Protein AF-A0A135L5H3-F1 (afdb_monomer)

Foldseek 3Di:
DKKWKFFQVCLVVFWQPLFPCGSVQWDDDPRITIHDDDPSSVVVRCVRQCWDDDPFFTARPPPRDTRTGMDDDD

pLDDT: mean 95.91, std 2.96, range [77.19, 98.38]

Mean predicted aligned error: 2.41 Å

Secondary structure (DSSP, 8-state):
-EEEEEEGGGTTTS--TTSTTGGGGEEEETTEEEEEE-HHHHHHHHHHTTEEEETTEEEETTT--EEEEEEE--

Sequence (74 aa):
MFQVQINKEYINSLYFDKLNMGKNQFITQSDQYVGLLSNDEFESFMRENNLITYKEQLKLYESGEVVGNFYKKD

Structure (mmCIF, N/CA/C/O backbone):
data_AF-A0A135L5H3-F1
#
_entry.id   AF-A0A135L5H3-F1
#
loop_
_atom_site.group_PDB
_atom_site.id
_atom_site.type_symbol
_atom_site.label_atom_id
_atom_site.label_alt_id
_atom_site.label_comp_id
_atom_site.label_asym_id
_atom_site.label_entity_id
_atom_site.label_seq_id
_atom_site.pdbx_PDB_ins_code
_atom_site.Cartn_x
_atom_site.Cartn_y
_atom_site.Cartn_z
_atom_site.occupancy
_atom_site.B_iso_or_equiv
_atom_site.auth_seq_id
_atom_site.auth_comp_id
_atom_site.auth_asym_id
_atom_site.auth_atom_id
_atom_site.pdbx_PDB_model_num
ATOM 1 N N . MET A 1 1 ? 11.811 -0.242 10.536 1.00 94.00 1 MET A N 1
ATOM 2 C CA . MET A 1 1 ? 10.494 -0.845 10.226 1.00 94.00 1 MET A CA 1
ATOM 3 C C . MET A 1 1 ? 9.584 0.238 9.680 1.00 94.00 1 MET A C 1
ATOM 5 O O . MET A 1 1 ? 9.824 1.414 9.939 1.00 94.00 1 MET A O 1
ATOM 9 N N . PHE A 1 2 ? 8.543 -0.141 8.950 1.00 97.69 2 PHE A N 1
ATOM 10 C CA . PHE A 1 2 ? 7.558 0.777 8.395 1.00 97.69 2 PHE A CA 1
ATOM 11 C C . PHE A 1 2 ? 6.160 0.377 8.840 1.00 97.69 2 PHE A C 1
ATOM 13 O O . PHE A 1 2 ? 5.766 -0.776 8.707 1.00 97.69 2 PHE A O 1
ATOM 20 N N . GLN A 1 3 ? 5.394 1.339 9.343 1.00 97.75 3 GLN A N 1
ATOM 21 C CA . GLN A 1 3 ? 3.948 1.194 9.418 1.00 97.75 3 GLN A CA 1
ATOM 22 C C . GLN A 1 3 ? 3.375 1.583 8.064 1.00 97.75 3 GLN A C 1
ATOM 24 O O . GLN A 1 3 ? 3.525 2.728 7.647 1.00 97.75 3 GLN A O 1
ATOM 29 N N . VAL A 1 4 ? 2.712 0.644 7.406 1.00 97.88 4 VAL A N 1
ATOM 30 C CA . VAL A 1 4 ? 2.023 0.853 6.136 1.00 97.88 4 VAL A CA 1
ATOM 31 C C . VAL A 1 4 ? 0.527 0.910 6.395 1.00 97.88 4 VAL A C 1
ATOM 33 O O . VAL A 1 4 ? -0.016 0.088 7.132 1.00 97.88 4 VAL A O 1
ATOM 36 N N . GLN A 1 5 ? -0.132 1.894 5.797 1.00 98.00 5 GLN A N 1
ATOM 37 C CA . GLN A 1 5 ? -1.578 2.059 5.802 1.00 98.00 5 GLN A CA 1
ATOM 38 C C . GLN A 1 5 ? -2.070 1.986 4.364 1.00 98.00 5 GLN A C 1
ATOM 40 O O . GLN A 1 5 ? -1.606 2.758 3.535 1.00 98.00 5 GLN A O 1
ATOM 45 N N . ILE A 1 6 ? -2.996 1.082 4.065 1.00 97.94 6 ILE A N 1
ATOM 46 C CA . ILE A 1 6 ? -3.570 0.890 2.728 1.00 97.94 6 ILE A CA 1
ATOM 47 C C . ILE A 1 6 ? -5.048 1.264 2.790 1.00 97.94 6 ILE A C 1
ATOM 49 O O . ILE A 1 6 ? -5.771 0.771 3.659 1.00 97.94 6 ILE A O 1
ATOM 53 N N . ASN A 1 7 ? -5.515 2.112 1.876 1.00 97.25 7 ASN A N 1
ATOM 54 C CA . ASN A 1 7 ? -6.936 2.442 1.770 1.00 97.25 7 ASN A CA 1
ATOM 55 C C . ASN A 1 7 ? -7.724 1.194 1.348 1.00 97.25 7 ASN A C 1
ATOM 57 O O . ASN A 1 7 ? -7.286 0.430 0.482 1.00 97.25 7 ASN A O 1
ATOM 61 N N . LYS A 1 8 ? -8.894 0.971 1.957 1.00 95.19 8 LYS A N 1
ATOM 62 C CA . LYS A 1 8 ? -9.664 -0.275 1.789 1.00 95.19 8 LYS A CA 1
ATOM 63 C C . LYS A 1 8 ? -9.968 -0.645 0.335 1.00 95.19 8 LYS A C 1
ATOM 65 O O . LYS A 1 8 ? -10.024 -1.835 0.038 1.00 95.19 8 LYS A O 1
ATOM 70 N N . GLU A 1 9 ? -10.151 0.329 -0.559 1.00 95.38 9 GLU A N 1
ATOM 71 C CA . GLU A 1 9 ? -10.433 0.057 -1.973 1.00 95.38 9 GLU A CA 1
ATOM 72 C C . GLU A 1 9 ? -9.272 -0.638 -2.708 1.00 95.38 9 GLU A C 1
ATOM 74 O O . GLU A 1 9 ? -9.528 -1.394 -3.641 1.00 95.38 9 GLU A O 1
ATOM 79 N N . TYR A 1 10 ? -8.024 -0.472 -2.251 1.00 95.69 10 TYR A N 1
ATOM 80 C CA . TYR A 1 10 ? -6.838 -1.041 -2.905 1.00 95.69 10 TYR A CA 1
ATOM 81 C C . TYR A 1 10 ? -6.374 -2.364 -2.289 1.00 95.69 10 TYR A C 1
ATOM 83 O O . TYR A 1 10 ? -5.524 -3.048 -2.851 1.00 95.69 10 TYR A O 1
ATOM 91 N N . ILE A 1 11 ? -6.923 -2.791 -1.146 1.00 93.75 11 ILE A N 1
ATOM 92 C CA . ILE A 1 11 ? -6.406 -3.984 -0.450 1.00 93.75 11 ILE A CA 1
ATOM 93 C C . ILE A 1 11 ? -6.538 -5.277 -1.270 1.00 93.75 11 ILE A C 1
ATOM 95 O O . ILE A 1 11 ? -5.835 -6.250 -1.015 1.00 93.75 11 ILE A O 1
ATOM 99 N N . ASN A 1 12 ? -7.475 -5.324 -2.217 1.00 93.31 12 ASN A N 1
ATOM 100 C CA . ASN A 1 12 ? -7.690 -6.488 -3.077 1.00 93.31 12 ASN A CA 1
ATOM 101 C C . ASN A 1 12 ? -7.005 -6.355 -4.445 1.00 93.31 12 ASN A C 1
ATOM 103 O O . ASN A 1 12 ? -7.013 -7.318 -5.201 1.00 93.31 12 ASN A O 1
ATOM 107 N N . SER A 1 13 ? -6.437 -5.188 -4.767 1.00 94.44 13 SER A N 1
ATOM 108 C CA . SER A 1 13 ? -5.693 -4.952 -6.012 1.00 94.44 13 SER A CA 1
ATOM 109 C C . SER A 1 13 ? -4.178 -5.059 -5.834 1.00 94.44 13 SER A C 1
ATOM 111 O O . SER A 1 13 ? -3.449 -4.952 -6.814 1.00 94.44 13 SER A O 1
ATOM 113 N N . LEU A 1 14 ? -3.709 -5.222 -4.595 1.00 96.56 14 LEU A N 1
ATOM 114 C CA . LEU A 1 14 ? -2.296 -5.320 -4.253 1.00 96.56 14 LEU A CA 1
ATOM 115 C C . LEU A 1 14 ? -1.891 -6.783 -4.001 1.00 96.56 14 LEU A C 1
ATOM 117 O O . LEU A 1 14 ? -2.689 -7.599 -3.538 1.00 96.56 14 LEU A O 1
ATOM 121 N N . TYR A 1 15 ? -0.632 -7.091 -4.284 1.00 97.19 15 TYR A N 1
ATOM 122 C CA . TYR A 1 15 ? 0.042 -8.357 -4.036 1.00 97.19 15 TYR A CA 1
ATOM 123 C C . TYR A 1 15 ? 0.757 -8.321 -2.684 1.00 97.19 15 TYR A C 1
ATOM 125 O O . TYR A 1 15 ? 1.390 -7.327 -2.320 1.00 97.19 15 TYR A O 1
ATOM 133 N N . PHE A 1 16 ? 0.655 -9.418 -1.936 1.00 96.81 16 PHE A N 1
ATOM 134 C CA . PHE A 1 16 ? 1.221 -9.544 -0.588 1.00 96.81 16 PHE A CA 1
ATOM 135 C C . PHE A 1 16 ? 2.149 -10.760 -0.459 1.00 96.81 16 PHE A C 1
ATOM 137 O O . PHE A 1 16 ? 2.560 -11.095 0.648 1.00 96.81 16 PHE A O 1
ATOM 144 N N . ASP A 1 17 ? 2.481 -11.434 -1.562 1.00 94.69 17 ASP A N 1
ATOM 145 C CA . ASP A 1 17 ? 3.162 -12.735 -1.560 1.00 94.69 17 ASP A CA 1
ATOM 146 C C . ASP A 1 17 ? 4.598 -12.676 -1.011 1.00 94.69 17 ASP A C 1
ATOM 148 O O . ASP A 1 17 ? 5.135 -13.692 -0.566 1.00 94.69 17 ASP A O 1
ATOM 152 N N . LYS A 1 18 ? 5.225 -11.491 -0.999 1.00 92.50 18 LYS A N 1
ATOM 153 C CA . LYS A 1 18 ? 6.565 -11.269 -0.413 1.00 92.50 18 LYS A CA 1
ATOM 154 C C . LYS A 1 18 ? 6.561 -10.833 1.046 1.00 92.50 18 LYS A C 1
ATOM 156 O O . LYS A 1 18 ? 7.624 -10.522 1.578 1.00 92.50 18 LYS A O 1
ATOM 161 N N . LEU A 1 19 ? 5.402 -10.803 1.696 1.00 95.25 19 LEU A N 1
ATOM 162 C CA . LEU A 1 19 ? 5.304 -10.524 3.127 1.00 95.25 19 LEU A CA 1
ATOM 163 C C . LEU A 1 19 ? 5.264 -11.829 3.915 1.00 95.25 19 LEU A C 1
ATOM 165 O O . LEU A 1 19 ? 4.587 -12.772 3.505 1.00 95.25 19 LEU A O 1
ATOM 169 N N . ASN A 1 20 ? 5.912 -11.880 5.082 1.00 92.62 20 ASN A N 1
ATOM 170 C CA . ASN A 1 20 ? 6.010 -13.122 5.859 1.00 92.62 20 ASN A CA 1
ATOM 171 C C . ASN A 1 20 ? 4.642 -13.700 6.252 1.00 92.62 20 ASN A C 1
ATOM 173 O O . ASN A 1 20 ? 4.472 -14.917 6.295 1.00 92.62 20 ASN A O 1
ATOM 177 N N . MET A 1 21 ? 3.663 -12.836 6.534 1.00 94.19 21 MET A N 1
ATOM 178 C CA . MET A 1 21 ? 2.287 -13.241 6.852 1.00 94.19 21 MET A CA 1
ATOM 179 C C . MET A 1 21 ? 1.290 -12.879 5.743 1.00 94.19 21 MET A C 1
ATOM 181 O O . MET A 1 21 ? 0.074 -12.951 5.947 1.00 94.19 21 MET A O 1
ATOM 185 N N . GLY A 1 22 ? 1.780 -12.479 4.568 1.00 94.94 22 GLY A N 1
ATOM 186 C CA . GLY A 1 22 ? 0.940 -11.996 3.482 1.00 94.94 22 GLY A CA 1
ATOM 187 C C . GLY A 1 22 ? 0.016 -10.856 3.916 1.00 94.94 22 GLY A C 1
ATOM 188 O O . GLY A 1 22 ? 0.344 -10.025 4.767 1.00 94.94 22 GLY A O 1
ATOM 189 N N . LYS A 1 23 ? -1.205 -10.864 3.379 1.00 94.12 23 LYS A N 1
ATOM 190 C CA . LYS A 1 23 ? -2.263 -9.913 3.752 1.00 94.12 23 LYS A CA 1
ATOM 191 C C . LYS A 1 23 ? -2.637 -9.974 5.243 1.00 94.12 23 LYS A C 1
ATOM 193 O O . LYS A 1 23 ? -3.091 -8.970 5.784 1.00 94.12 23 LYS A O 1
ATOM 198 N N . ASN A 1 24 ? -2.405 -11.099 5.930 1.00 94.38 24 ASN A N 1
ATOM 199 C CA . ASN A 1 24 ? 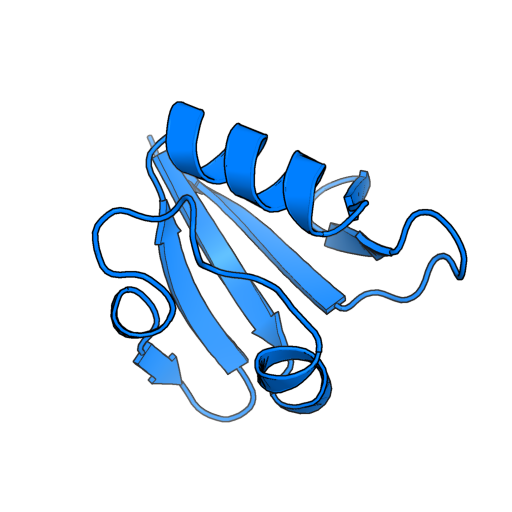-2.741 -11.255 7.354 1.00 94.38 24 ASN A CA 1
ATOM 200 C C . ASN A 1 24 ? -1.842 -10.421 8.285 1.00 94.38 24 ASN A C 1
ATOM 202 O O . ASN A 1 24 ? -2.146 -10.292 9.467 1.00 94.38 24 ASN A O 1
ATOM 206 N N . GLN A 1 25 ? -0.754 -9.837 7.769 1.00 95.12 25 GLN A N 1
ATOM 207 C CA . GLN A 1 25 ? 0.080 -8.871 8.496 1.00 95.12 25 GLN A CA 1
ATOM 208 C C . GLN A 1 25 ? -0.627 -7.524 8.718 1.00 95.12 25 GLN A C 1
ATOM 210 O O . GLN A 1 25 ? -0.159 -6.698 9.503 1.00 95.12 25 GLN A O 1
ATOM 215 N N . PHE A 1 26 ? -1.743 -7.296 8.020 1.00 96.44 26 PHE A N 1
ATOM 216 C CA . PHE A 1 26 ? -2.536 -6.082 8.110 1.00 96.44 26 PHE A CA 1
ATOM 217 C C . PHE A 1 26 ? -3.803 -6.311 8.926 1.00 96.44 26 PHE A C 1
ATOM 219 O O . PHE A 1 26 ? -4.561 -7.250 8.688 1.00 96.44 26 PHE A O 1
ATOM 226 N N . ILE A 1 27 ? -4.074 -5.384 9.839 1.00 96.31 27 ILE A N 1
ATOM 227 C CA . ILE A 1 27 ? -5.326 -5.315 10.590 1.00 96.31 27 ILE A CA 1
ATOM 228 C C . ILE A 1 27 ? -6.194 -4.180 10.054 1.00 96.31 27 ILE A C 1
ATOM 230 O O . ILE A 1 27 ? -5.697 -3.111 9.699 1.00 96.31 27 ILE A O 1
ATOM 234 N N . THR A 1 28 ? -7.504 -4.392 10.004 1.00 94.81 28 THR A N 1
ATOM 235 C CA . THR A 1 28 ? -8.447 -3.343 9.608 1.00 94.81 28 THR A CA 1
ATOM 236 C C . THR A 1 28 ? -8.607 -2.330 10.743 1.00 94.81 28 THR A C 1
ATOM 238 O O . THR A 1 28 ? -8.951 -2.696 11.865 1.00 94.81 28 THR A O 1
ATOM 241 N N . GLN A 1 29 ? -8.378 -1.051 10.449 1.00 92.62 29 GLN A N 1
ATOM 242 C CA . GLN A 1 29 ? -8.651 0.085 11.329 1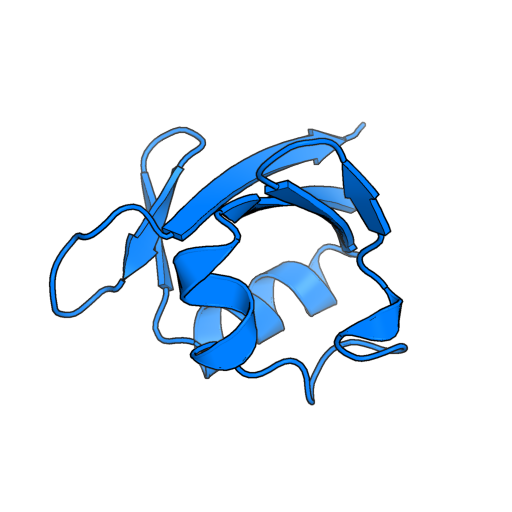.00 92.62 29 GLN A CA 1
ATOM 243 C C . GLN A 1 29 ? -9.490 1.113 10.565 1.00 92.62 29 GLN A C 1
ATOM 245 O O . GLN A 1 29 ? -8.984 1.825 9.698 1.00 92.62 29 GLN A O 1
ATOM 250 N N . SER A 1 30 ? -10.781 1.189 10.892 1.00 87.81 30 SER A N 1
ATOM 251 C CA . SER A 1 30 ? -11.753 2.053 10.210 1.00 87.81 30 SER A CA 1
ATOM 252 C C . SER A 1 30 ? -11.754 1.829 8.688 1.00 87.81 30 SER A C 1
ATOM 254 O O . SER A 1 30 ? -12.173 0.766 8.235 1.00 87.81 30 SER A O 1
ATOM 256 N N . ASP A 1 31 ? -11.267 2.792 7.900 1.00 90.81 31 ASP A N 1
ATOM 257 C CA . ASP A 1 31 ? -11.239 2.740 6.431 1.00 90.81 31 ASP A CA 1
ATOM 258 C C . ASP A 1 31 ? -9.879 2.322 5.846 1.00 90.81 31 ASP A C 1
ATOM 260 O O . ASP A 1 31 ? -9.667 2.389 4.631 1.00 90.81 31 ASP A O 1
ATOM 264 N N . GLN A 1 32 ? -8.950 1.875 6.692 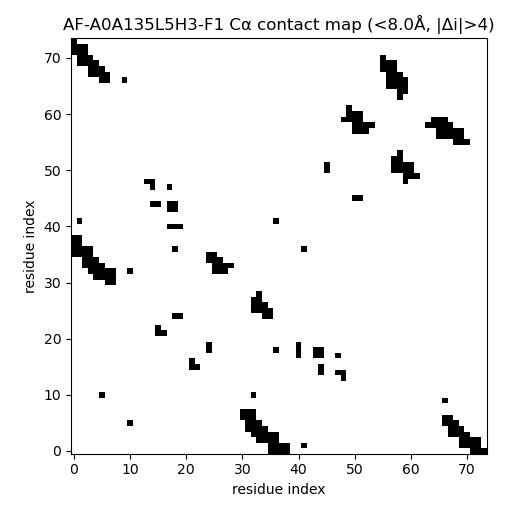1.00 94.94 32 GLN A N 1
ATOM 265 C CA . GLN A 1 32 ? -7.605 1.491 6.280 1.00 94.94 32 GLN A CA 1
ATOM 266 C C . GLN A 1 32 ? -7.203 0.118 6.814 1.00 94.94 32 GLN A C 1
ATOM 268 O O . GLN A 1 32 ? -7.693 -0.368 7.831 1.00 94.94 32 GLN A O 1
ATOM 273 N N . TYR A 1 33 ? -6.261 -0.500 6.119 1.00 97.44 33 TYR A N 1
ATOM 274 C CA . TYR A 1 33 ? -5.530 -1.675 6.564 1.00 97.44 33 TYR A CA 1
ATOM 275 C C . TYR A 1 33 ? -4.157 -1.232 7.036 1.00 97.44 33 TYR A C 1
ATOM 277 O O . TYR A 1 33 ? -3.413 -0.620 6.275 1.00 97.44 33 TYR A O 1
ATOM 285 N N . VAL A 1 34 ? -3.821 -1.537 8.284 1.00 97.44 34 VAL A N 1
ATOM 286 C CA . VAL A 1 34 ? -2.581 -1.098 8.923 1.00 97.44 34 VAL A CA 1
ATOM 287 C C . VAL A 1 34 ? -1.711 -2.311 9.209 1.00 97.44 34 VAL A C 1
ATOM 289 O O . VAL A 1 34 ? -2.149 -3.233 9.891 1.00 97.44 34 VAL A O 1
ATOM 292 N N . GLY A 1 35 ? -0.484 -2.306 8.697 1.00 96.56 35 GLY A N 1
ATOM 293 C CA . GLY A 1 35 ? 0.492 -3.377 8.884 1.00 96.56 35 GLY A CA 1
ATOM 294 C C . GLY A 1 35 ? 1.865 -2.824 9.245 1.00 96.56 35 GLY A C 1
ATOM 295 O O . GLY A 1 35 ? 2.203 -1.690 8.902 1.00 96.56 35 GLY A O 1
ATOM 296 N N . LEU A 1 36 ? 2.658 -3.620 9.958 1.00 97.12 36 LEU A N 1
ATOM 297 C CA . LEU A 1 36 ? 4.059 -3.320 10.251 1.00 97.12 36 LEU A CA 1
ATOM 298 C C . LEU A 1 36 ? 4.939 -4.206 9.383 1.00 97.12 36 LEU A C 1
ATOM 300 O O . LEU A 1 36 ? 4.877 -5.426 9.502 1.00 97.12 36 LEU A O 1
ATOM 304 N N . LEU A 1 37 ? 5.753 -3.586 8.535 1.00 97.25 37 LEU A N 1
ATOM 305 C CA . LEU A 1 37 ? 6.691 -4.262 7.651 1.00 97.25 37 LEU A CA 1
ATOM 306 C C . LEU A 1 37 ? 8.128 -4.006 8.114 1.00 97.25 37 LEU A C 1
ATOM 308 O O . LEU A 1 37 ? 8.491 -2.899 8.536 1.00 97.25 37 LEU A O 1
ATOM 312 N N . SER A 1 38 ? 8.976 -5.023 8.008 1.00 97.00 38 SER A N 1
ATOM 313 C CA . SER A 1 38 ? 10.426 -4.826 8.012 1.00 97.00 38 SER A CA 1
ATOM 314 C C . SER A 1 38 ? 10.863 -3.975 6.809 1.00 97.00 38 SER A C 1
ATOM 316 O O . SER A 1 38 ? 10.074 -3.686 5.908 1.00 97.00 38 SER A O 1
ATOM 318 N N . ASN A 1 39 ? 12.120 -3.525 6.797 1.00 96.38 39 ASN A N 1
ATOM 319 C CA . ASN A 1 39 ? 12.620 -2.732 5.670 1.00 96.38 39 ASN A CA 1
ATOM 320 C C . ASN A 1 39 ? 12.613 -3.560 4.369 1.00 96.38 39 ASN A C 1
ATOM 322 O O . ASN A 1 39 ? 12.142 -3.069 3.348 1.00 96.38 39 ASN A O 1
ATOM 326 N N . ASP A 1 40 ? 13.029 -4.828 4.435 1.00 97.12 40 ASP A N 1
ATOM 327 C CA . ASP A 1 40 ? 13.075 -5.729 3.275 1.00 97.12 40 ASP A CA 1
ATOM 328 C C . ASP A 1 40 ? 11.672 -6.071 2.750 1.00 97.12 40 ASP A C 1
ATOM 330 O O . ASP A 1 40 ? 11.439 -6.099 1.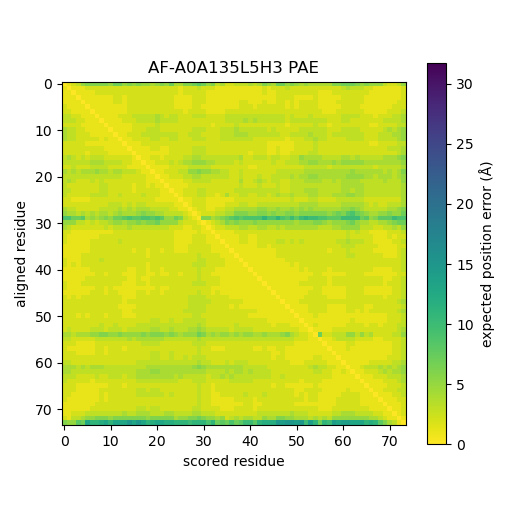538 1.00 97.12 40 ASP A O 1
ATOM 334 N N . GLU A 1 41 ? 10.710 -6.289 3.655 1.00 97.56 41 GLU A N 1
ATOM 335 C CA . GLU A 1 41 ? 9.301 -6.487 3.294 1.00 97.56 41 GLU A CA 1
ATOM 336 C C . GLU A 1 41 ? 8.708 -5.235 2.652 1.00 97.56 41 GLU A C 1
ATOM 338 O O . GLU A 1 41 ? 7.993 -5.346 1.661 1.00 97.56 41 GLU A O 1
ATOM 343 N N . PHE A 1 42 ? 9.021 -4.046 3.177 1.00 97.88 42 PHE A N 1
ATOM 344 C CA . PHE A 1 42 ? 8.565 -2.790 2.592 1.00 97.88 42 PHE A CA 1
ATOM 345 C C . PHE A 1 42 ? 9.103 -2.619 1.167 1.00 97.88 42 PHE A C 1
ATOM 347 O O . PHE A 1 42 ? 8.325 -2.383 0.248 1.00 97.88 42 PHE A O 1
ATOM 354 N N . GLU A 1 43 ? 10.405 -2.803 0.943 1.00 97.50 43 GLU A N 1
ATOM 355 C CA . GLU A 1 43 ? 10.992 -2.702 -0.400 1.00 97.50 43 GLU A CA 1
ATOM 356 C C . GLU A 1 43 ? 10.427 -3.746 -1.374 1.00 97.50 43 GLU A C 1
ATOM 358 O O . GLU A 1 43 ? 10.141 -3.428 -2.533 1.00 97.50 43 GLU A O 1
ATOM 363 N N . SER A 1 44 ? 10.229 -4.981 -0.905 1.00 97.69 44 SER A N 1
ATOM 364 C CA . SER A 1 44 ? 9.642 -6.055 -1.713 1.00 97.69 44 SER A CA 1
ATOM 365 C C . SER A 1 44 ? 8.187 -5.755 -2.071 1.00 97.69 44 SER A C 1
ATOM 367 O O . SER A 1 44 ? 7.805 -5.886 -3.232 1.00 97.69 44 SER A O 1
ATOM 369 N N . PHE A 1 45 ? 7.403 -5.271 -1.105 1.00 97.62 45 PHE A N 1
ATOM 370 C CA . PHE A 1 45 ? 6.013 -4.865 -1.298 1.00 97.62 45 PHE A CA 1
ATOM 371 C C . PHE A 1 45 ? 5.883 -3.740 -2.323 1.00 97.62 45 PHE A C 1
ATOM 373 O O . PHE A 1 45 ? 5.047 -3.816 -3.223 1.00 97.62 45 PHE A O 1
ATOM 380 N N . MET A 1 46 ? 6.739 -2.719 -2.219 1.00 97.88 46 MET A N 1
ATOM 381 C CA . MET A 1 46 ? 6.773 -1.606 -3.168 1.00 97.88 46 MET A CA 1
ATOM 382 C C . MET A 1 46 ? 7.076 -2.089 -4.587 1.00 97.88 46 MET A C 1
ATOM 384 O O . MET A 1 46 ? 6.419 -1.668 -5.538 1.00 97.88 46 MET A O 1
ATOM 388 N N . ARG A 1 47 ? 8.042 -3.003 -4.727 1.00 97.25 47 ARG A N 1
ATOM 389 C CA . ARG A 1 47 ? 8.454 -3.551 -6.023 1.00 97.25 47 ARG A CA 1
ATOM 390 C C . ARG A 1 47 ? 7.368 -4.404 -6.672 1.00 97.25 47 ARG A C 1
ATOM 392 O O . ARG A 1 47 ? 7.106 -4.222 -7.854 1.00 97.25 47 ARG A O 1
ATOM 399 N N . GLU A 1 48 ? 6.749 -5.321 -5.929 1.00 97.00 48 GLU A N 1
ATOM 400 C CA . GLU A 1 48 ? 5.710 -6.204 -6.483 1.00 97.00 48 GLU A CA 1
ATOM 401 C C . GLU A 1 48 ? 4.467 -5.447 -6.936 1.00 97.00 48 GLU A C 1
ATOM 403 O O . GLU A 1 48 ? 3.843 -5.812 -7.927 1.00 97.00 48 GLU A O 1
ATOM 408 N N . ASN A 1 49 ? 4.129 -4.372 -6.231 1.00 97.56 49 ASN A N 1
ATOM 409 C CA . ASN A 1 49 ? 2.935 -3.586 -6.509 1.00 97.56 49 ASN A CA 1
ATOM 410 C C . ASN A 1 49 ? 3.176 -2.407 -7.453 1.00 97.56 49 ASN A C 1
ATOM 412 O O . ASN A 1 49 ? 2.272 -1.597 -7.651 1.00 97.56 49 ASN A O 1
ATOM 416 N N . ASN A 1 50 ? 4.387 -2.285 -8.007 1.00 97.50 50 ASN A N 1
ATOM 417 C CA . ASN A 1 50 ? 4.796 -1.155 -8.837 1.00 97.50 50 ASN A CA 1
ATOM 418 C C . ASN A 1 50 ? 4.456 0.198 -8.177 1.00 97.50 50 ASN A C 1
ATOM 420 O O . ASN A 1 50 ? 3.839 1.084 -8.776 1.00 97.50 50 ASN A O 1
ATOM 424 N N . LEU A 1 51 ? 4.804 0.325 -6.893 1.00 98.06 51 LEU A N 1
ATOM 425 C CA . LEU A 1 51 ? 4.546 1.516 -6.095 1.00 98.06 51 LEU A CA 1
ATOM 426 C C . LEU A 1 51 ? 5.776 2.421 -6.059 1.00 98.06 51 LEU A C 1
ATOM 428 O O . LEU A 1 51 ? 6.922 1.969 -6.056 1.00 98.06 51 LEU A O 1
ATOM 432 N N . ILE A 1 52 ? 5.526 3.716 -5.916 1.00 97.94 52 ILE A N 1
ATOM 433 C CA . ILE A 1 52 ? 6.530 4.727 -5.592 1.00 97.94 52 ILE A CA 1
ATOM 434 C C . ILE A 1 52 ? 6.142 5.467 -4.318 1.00 97.94 52 ILE A C 1
ATOM 436 O O . ILE A 1 52 ? 4.963 5.574 -3.970 1.00 97.94 52 ILE A O 1
ATOM 440 N N . THR A 1 53 ? 7.143 5.998 -3.619 1.00 97.31 53 THR A N 1
ATOM 441 C CA . THR A 1 53 ? 6.919 6.869 -2.467 1.00 97.31 53 THR A CA 1
ATOM 442 C C . THR A 1 53 ? 6.965 8.335 -2.880 1.00 97.31 53 THR A C 1
ATOM 444 O O . THR A 1 53 ? 7.770 8.752 -3.713 1.00 97.31 53 THR A O 1
ATOM 447 N N . TYR A 1 54 ? 6.109 9.151 -2.272 1.00 96.81 54 TYR A N 1
ATOM 448 C CA . TYR A 1 54 ? 6.230 10.605 -2.330 1.00 96.81 54 TYR A CA 1
ATOM 449 C C . TYR A 1 54 ? 5.858 11.201 -0.977 1.00 96.81 54 TYR A C 1
ATOM 451 O O . TYR A 1 54 ? 4.712 11.093 -0.541 1.00 96.81 54 TYR A O 1
ATOM 459 N N . LYS A 1 55 ? 6.834 11.827 -0.308 1.00 93.94 55 LYS A N 1
ATOM 460 C CA . LYS A 1 55 ? 6.743 12.187 1.115 1.00 93.94 55 LYS A CA 1
ATOM 461 C C . LYS A 1 55 ? 6.444 10.933 1.949 1.00 93.94 55 LYS A C 1
ATOM 463 O O . LYS A 1 55 ? 7.316 10.087 2.080 1.00 93.94 55 LYS A O 1
ATOM 468 N N . GLU A 1 56 ? 5.214 10.793 2.426 1.00 97.12 56 GLU A N 1
ATOM 469 C CA . GLU A 1 56 ? 4.724 9.671 3.241 1.00 97.12 56 GLU A CA 1
ATOM 470 C C . GLU A 1 56 ? 3.591 8.908 2.536 1.00 97.12 56 GLU A C 1
ATOM 472 O O . GLU A 1 56 ? 2.879 8.122 3.151 1.00 97.12 56 GLU A O 1
ATOM 477 N N . GLN A 1 57 ? 3.393 9.155 1.239 1.00 98.19 57 GLN A N 1
ATOM 478 C CA . GLN A 1 57 ? 2.357 8.513 0.436 1.00 98.19 57 GLN A CA 1
ATOM 479 C C . GLN A 1 57 ? 2.927 7.352 -0.367 1.00 98.19 57 GLN A C 1
ATOM 481 O O . GLN A 1 57 ? 4.030 7.441 -0.913 1.00 98.19 57 GLN A O 1
ATOM 486 N N . LEU A 1 58 ? 2.121 6.304 -0.483 1.00 98.12 58 LEU A N 1
ATOM 487 C CA . LEU A 1 58 ? 2.293 5.200 -1.412 1.00 98.12 58 LEU A CA 1
ATOM 488 C C . LEU A 1 58 ? 1.445 5.476 -2.643 1.00 98.12 58 LEU A C 1
ATOM 490 O O . LEU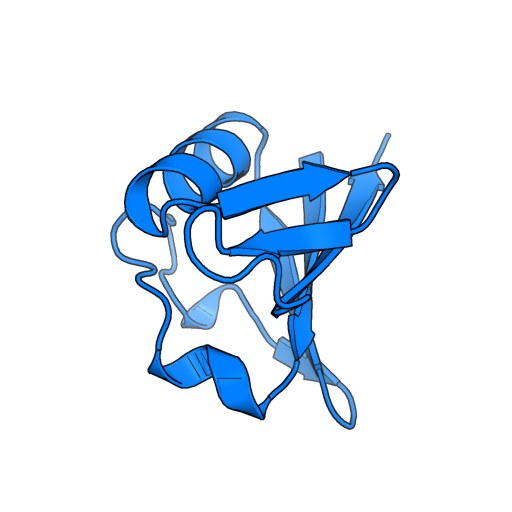 A 1 58 ? 0.238 5.709 -2.528 1.00 98.12 58 LEU A O 1
ATOM 494 N N . LYS A 1 59 ? 2.075 5.465 -3.816 1.00 98.38 59 LYS A N 1
ATOM 495 C CA . LYS A 1 59 ? 1.408 5.789 -5.074 1.00 98.38 59 LYS A CA 1
ATOM 496 C C . LYS A 1 59 ? 1.640 4.709 -6.114 1.00 98.38 59 LYS A C 1
ATOM 498 O O . LYS A 1 59 ? 2.758 4.213 -6.212 1.00 98.38 59 LYS A O 1
ATOM 503 N N . LEU A 1 60 ? 0.623 4.393 -6.911 1.00 97.56 60 LEU A N 1
ATOM 504 C CA . LEU A 1 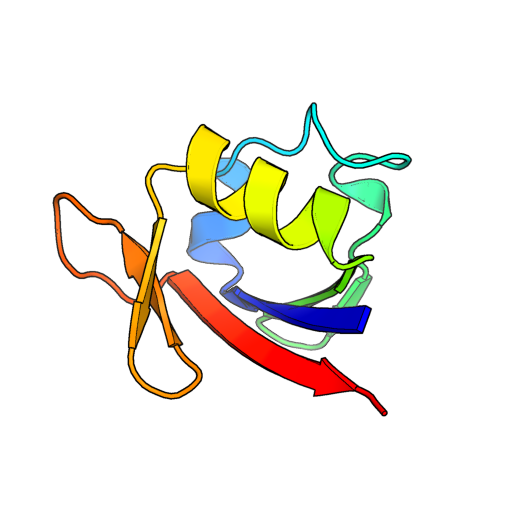60 ? 0.806 3.577 -8.114 1.00 97.56 60 LEU A CA 1
ATOM 505 C C . LEU A 1 60 ? 1.722 4.320 -9.084 1.00 97.56 60 LEU A C 1
ATOM 507 O O . LEU A 1 60 ? 1.503 5.501 -9.360 1.00 97.56 60 LEU A O 1
ATOM 511 N N . TYR A 1 61 ? 2.743 3.640 -9.601 1.00 95.69 61 TYR A N 1
ATOM 512 C CA . TYR A 1 61 ? 3.677 4.237 -10.552 1.00 95.69 61 TYR A CA 1
ATOM 513 C C . TYR A 1 61 ? 2.975 4.690 -11.840 1.00 95.69 61 TYR A C 1
ATOM 515 O O . TYR A 1 61 ? 3.267 5.767 -12.353 1.00 95.69 61 TYR A O 1
ATOM 523 N N . GLU A 1 62 ? 2.027 3.891 -12.336 1.00 94.44 62 GLU A N 1
ATOM 524 C CA . GLU A 1 62 ? 1.373 4.118 -13.630 1.00 94.44 62 GLU A CA 1
ATOM 525 C C . GLU A 1 62 ? 0.333 5.244 -13.590 1.00 94.44 62 GLU A C 1
ATOM 527 O O . GLU A 1 62 ? 0.326 6.107 -14.466 1.00 94.44 62 GLU A O 1
ATOM 532 N N . SER A 1 63 ? -0.543 5.255 -12.579 1.00 95.75 63 SER A N 1
ATOM 533 C CA . SER A 1 63 ? -1.644 6.227 -12.480 1.00 95.75 63 SER A CA 1
ATOM 534 C C . SER A 1 63 ? -1.325 7.422 -11.579 1.00 95.75 63 SER A C 1
ATOM 536 O O . SER A 1 63 ? -1.975 8.464 -11.665 1.00 95.75 63 SER A O 1
ATOM 538 N N . GLY A 1 64 ? -0.340 7.294 -10.687 1.00 96.00 64 GLY A N 1
ATOM 539 C CA . GLY A 1 64 ? -0.081 8.279 -9.644 1.00 96.00 64 GLY A CA 1
ATOM 540 C C . GLY A 1 64 ? -1.168 8.339 -8.565 1.00 96.00 64 GLY A C 1
ATOM 541 O O . GLY A 1 64 ? -1.144 9.266 -7.749 1.00 96.00 64 GLY A O 1
ATOM 542 N N . GLU A 1 65 ? -2.106 7.391 -8.534 1.00 97.50 65 GLU A N 1
ATOM 543 C CA . GLU A 1 65 ? -3.125 7.298 -7.488 1.00 97.50 65 GLU A CA 1
ATOM 544 C C . GLU A 1 65 ? -2.495 6.961 -6.143 1.00 97.50 65 GLU A C 1
ATOM 546 O O . GLU A 1 65 ? -1.538 6.192 -6.062 1.00 97.50 65 GLU A O 1
ATOM 551 N N . VAL A 1 66 ? -3.036 7.549 -5.077 1.00 97.81 66 VAL A N 1
ATOM 552 C CA . VAL A 1 66 ? -2.578 7.300 -3.709 1.00 97.81 66 VAL A CA 1
ATOM 553 C C . VAL A 1 66 ? -3.304 6.071 -3.172 1.00 97.81 66 VAL A C 1
ATOM 555 O O . VAL A 1 66 ? -4.505 6.124 -2.916 1.00 97.81 66 VAL A O 1
ATOM 558 N N . VAL A 1 67 ? -2.564 4.983 -2.964 1.00 97.62 67 VAL A N 1
ATOM 559 C CA . VAL A 1 67 ? -3.111 3.729 -2.413 1.00 97.62 67 VAL A CA 1
ATOM 560 C C . VAL A 1 67 ? -3.097 3.710 -0.890 1.00 97.62 67 VAL A C 1
ATOM 562 O O . VAL A 1 67 ? -3.764 2.887 -0.262 1.00 97.62 67 VAL A O 1
ATOM 565 N N . GLY A 1 68 ? -2.320 4.604 -0.284 1.00 97.69 68 GLY A N 1
ATOM 566 C CA . GLY A 1 68 ? -2.124 4.626 1.149 1.00 97.69 68 GLY A CA 1
ATOM 567 C C . GLY A 1 68 ? -0.931 5.464 1.579 1.00 97.69 68 GLY A C 1
ATOM 568 O O . GLY A 1 68 ? -0.376 6.237 0.795 1.00 97.69 68 GLY A O 1
ATOM 569 N N . ASN A 1 69 ? -0.523 5.273 2.828 1.00 98.12 69 ASN A N 1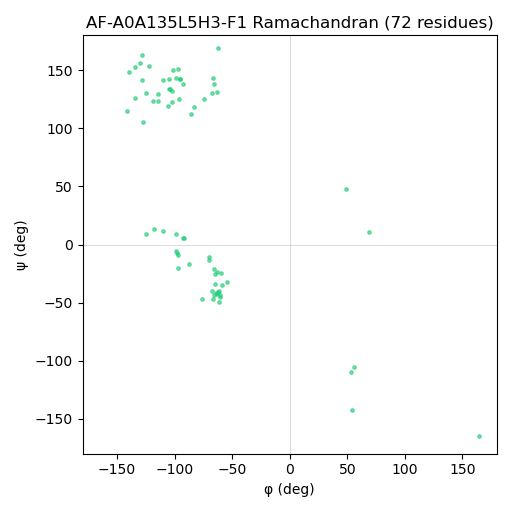
ATOM 570 C CA . ASN A 1 69 ? 0.562 6.001 3.468 1.00 98.12 69 ASN A CA 1
ATOM 571 C C . ASN A 1 69 ? 1.570 5.039 4.099 1.00 98.12 69 ASN A C 1
ATOM 573 O O . ASN A 1 69 ? 1.276 3.870 4.358 1.00 98.12 69 ASN A O 1
ATOM 577 N N . PHE A 1 70 ? 2.756 5.550 4.404 1.00 98.12 70 PHE A N 1
ATOM 578 C CA . PHE A 1 70 ? 3.755 4.834 5.179 1.00 98.12 70 PHE A CA 1
ATOM 579 C C . PHE A 1 70 ? 4.456 5.766 6.165 1.00 98.12 70 PHE A C 1
ATOM 581 O O . PHE A 1 70 ? 4.662 6.945 5.892 1.00 98.12 70 PHE A O 1
ATOM 588 N N . TYR A 1 71 ? 4.865 5.209 7.301 1.00 97.69 71 TYR A N 1
ATOM 589 C CA . TYR A 1 71 ? 5.595 5.921 8.343 1.00 97.69 71 TYR A CA 1
ATOM 590 C C . TYR A 1 71 ? 6.767 5.072 8.799 1.00 97.69 71 TYR A C 1
ATOM 592 O O . TYR A 1 71 ? 6.588 3.914 9.194 1.00 97.69 71 TYR A O 1
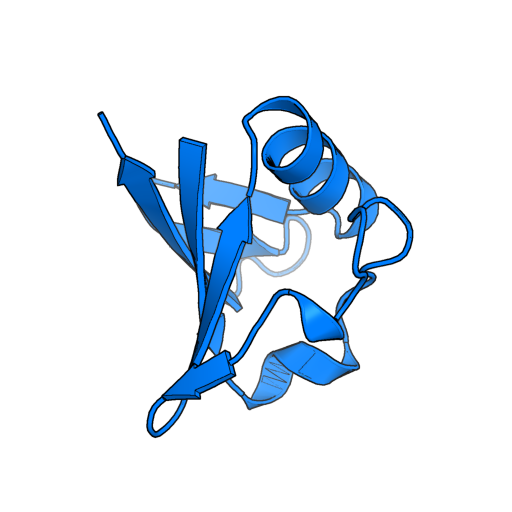ATOM 600 N N . LYS A 1 72 ? 7.971 5.642 8.769 1.00 95.56 72 LYS A N 1
ATOM 601 C CA . LYS A 1 72 ? 9.138 4.987 9.354 1.00 95.56 72 LYS A CA 1
ATOM 602 C C . LYS A 1 72 ? 8.954 4.929 10.873 1.00 95.56 72 LYS A C 1
ATOM 604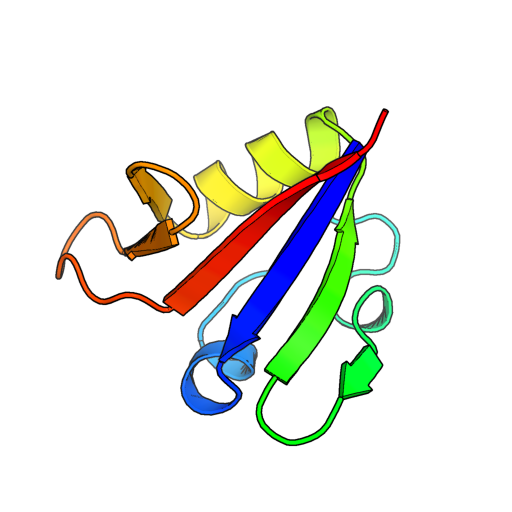 O O . LYS A 1 72 ? 8.586 5.923 11.491 1.00 95.56 72 LYS A O 1
ATOM 609 N N . LYS A 1 73 ? 9.160 3.750 11.452 1.00 92.25 73 LYS A N 1
ATOM 610 C CA . LYS A 1 73 ? 9.209 3.540 12.900 1.00 92.25 73 LYS A CA 1
ATOM 611 C C . LYS A 1 73 ? 10.669 3.398 13.312 1.00 92.25 73 LYS A C 1
ATOM 613 O O . LYS A 1 73 ? 11.405 2.657 12.644 1.00 92.25 73 LYS A O 1
ATOM 618 N N . ASP A 1 74 ? 11.035 4.130 14.358 1.00 77.19 74 ASP A N 1
ATOM 619 C CA . ASP A 1 74 ? 12.323 4.026 15.047 1.00 77.19 74 ASP A CA 1
ATOM 620 C C . ASP A 1 74 ? 12.459 2.687 15.784 1.00 77.19 74 ASP A C 1
ATOM 622 O O . ASP A 1 74 ? 11.424 2.169 16.274 1.00 77.19 74 ASP A O 1
#

Radius of gyration: 10.94 Å; Cα contacts (8 Å, |Δi|>4): 127; chains: 1; bounding box: 25×25×29 Å

Nearest PDB structures (foldseek):
  8b2l-assembly1_N1  TM=3.321E-01  e=4.067E+00  Nicotiana tabacum
  7ls2-assembly1_U3  TM=3.009E-01  e=5.950E+00  Mus musculus

Organism: NCBI:txid1413211

Solvent-accessible surface area (backbone atoms only — not comparable to full-atom values): 4080 Å² total; per-residue (Å²): 70,31,42,38,36,34,35,58,88,41,66,83,78,53,65,37,86,69,36,98,58,33,69,74,52,40,46,83,52,94,69,26,33,41,26,75,32,50,63,69,36,44,56,44,41,31,61,75,50,47,42,42,78,56,96,48,34,32,21,36,63,89,80,61,47,74,45,30,36,47,42,83,47,134